Protein AF-A0A966A689-F1 (afdb_monomer)

Radius of gyration: 20.13 Å; Cα contacts (8 Å, |Δi|>4): 171; chains: 1; bounding box: 35×34×53 Å

Nearest PDB structures (foldseek):
  7u25-assembly1_A-2  TM=8.701E-01  e=1.385E-02  Arabidopsis thaliana
  5zw3-assembly1_A  TM=3.545E-01  e=1.910E-01  Bacillus subtilis subsp. subtilis str. 168
  5zw3-assembly1_B  TM=3.546E-01  e=2.164E-01  Bacillus subtilis subsp. subtilis str. 168
  5zw4-assembly1_A  TM=3.469E-01  e=2.779E-01  Bacillus subtilis subsp. subtilis str. 168
  3ntv-assembly1_B  TM=3.118E-01  e=4.876E-01  Staphylococcus aureus subsp. aureus MW2

pLDDT: mean 92.56, std 4.98, range [75.31, 98.0]

Mean predicted aligned error: 7.33 Å

Secondary structure (DSSP, 8-state):
-HHHHHHHHTTSS-HHHHHHHHHHTT--HHHHHHHHHHHGGGSTTPPPPTTS-----S-HHHHHHHHHHHTT--EEEEE--TT-HHHHHHHHS-TTSEEEEESSHHHHHHHHHHHHHHHSS--EEE--GGGHHHHHHHHHH-

Sequence (142 aa):
MRKLVDDLISGKISRRGFLTGMAAASFAPAAARSALAAVEPLVPGAPLPEGFARSFTGTGADHMVQQIKETGAEYLFVSNGSGVGPICDALVDNPELQLIQATQEGQVVSIADGYAKASGKPGFGMFSRVGLPHSSSNMYNA

Foldseek 3Di:
DVVLLVCQLVVVDDLVRQLVVCVVVVHDSVVSVVVCVVSQCSRPPRPHPVPNDDDDDDDPLLVVVVVCVVQVAQEEEEEDAPPCVSVVVNCVVVVSHPYDYDDAQLVLLVVQVVCCVVPVGHGHYDYDPVRCVVNVVSVVVD

Structure (mmCIF, N/CA/C/O backbone):
data_AF-A0A966A689-F1
#
_entry.id   AF-A0A966A689-F1
#
loop_
_atom_site.group_PDB
_atom_site.id
_atom_site.type_symbol
_atom_site.label_atom_id
_atom_site.label_alt_id
_atom_site.label_comp_id
_atom_site.label_asym_id
_atom_site.label_entity_id
_atom_site.label_seq_id
_atom_site.pdbx_PDB_ins_code
_atom_site.Cartn_x
_atom_site.Cartn_y
_atom_site.Cartn_z
_atom_site.occupancy
_atom_site.B_iso_or_equiv
_atom_site.auth_seq_id
_atom_site.auth_comp_id
_atom_site.auth_asym_id
_atom_site.auth_atom_id
_atom_site.pdbx_PDB_model_num
ATOM 1 N N . MET A 1 1 ? 14.862 -8.353 -21.576 1.00 82.75 1 MET A N 1
ATOM 2 C CA . MET A 1 1 ? 13.721 -7.461 -21.267 1.00 82.75 1 MET A CA 1
ATOM 3 C C . MET A 1 1 ? 13.910 -6.708 -19.950 1.00 82.75 1 MET A C 1
ATOM 5 O O . MET A 1 1 ? 13.972 -5.495 -20.019 1.00 82.75 1 MET A O 1
ATOM 9 N N . ARG A 1 2 ? 14.094 -7.375 -18.794 1.00 91.12 2 ARG A N 1
ATOM 10 C CA . ARG A 1 2 ? 14.267 -6.720 -17.471 1.00 91.12 2 ARG A CA 1
ATOM 11 C C . ARG A 1 2 ? 15.255 -5.542 -17.466 1.00 91.12 2 ARG A C 1
ATOM 13 O O . ARG A 1 2 ? 14.868 -4.433 -17.151 1.00 91.12 2 ARG A O 1
ATOM 20 N N . LYS A 1 3 ? 16.481 -5.753 -17.959 1.00 94.88 3 LYS A N 1
ATOM 21 C CA . LYS A 1 3 ? 17.487 -4.685 -18.085 1.00 94.88 3 LYS A CA 1
ATOM 22 C C . LYS A 1 3 ? 17.025 -3.487 -18.932 1.00 94.88 3 LYS A C 1
ATOM 24 O O . LYS A 1 3 ? 17.297 -2.356 -18.569 1.00 94.88 3 LYS A O 1
ATOM 29 N N . LEU A 1 4 ? 16.322 -3.729 -20.044 1.00 94.75 4 LEU A N 1
ATOM 30 C CA . LEU A 1 4 ? 15.799 -2.650 -20.896 1.00 94.75 4 LEU A CA 1
ATOM 31 C C . LEU A 1 4 ? 14.717 -1.841 -20.171 1.00 94.75 4 LEU A C 1
ATOM 33 O O . LEU A 1 4 ? 14.647 -0.632 -20.347 1.00 94.75 4 LEU A O 1
ATOM 37 N N . VAL A 1 5 ? 13.890 -2.508 -19.362 1.00 94.19 5 VAL A N 1
ATOM 38 C CA . VAL A 1 5 ? 12.882 -1.861 -18.511 1.00 94.19 5 VAL A CA 1
ATOM 39 C C . VAL A 1 5 ? 13.568 -1.005 -17.446 1.00 94.19 5 VAL A C 1
ATOM 41 O O . VAL A 1 5 ? 13.256 0.177 -17.339 1.00 94.19 5 VAL A O 1
ATOM 44 N N . ASP A 1 6 ? 14.559 -1.552 -16.741 1.00 94.62 6 ASP A N 1
ATOM 45 C CA . ASP A 1 6 ? 15.322 -0.813 -15.727 1.00 94.62 6 ASP A CA 1
ATOM 46 C C . ASP A 1 6 ? 16.039 0.403 -16.331 1.00 94.62 6 ASP A C 1
ATOM 48 O O . ASP A 1 6 ? 15.992 1.500 -15.774 1.00 94.62 6 ASP A O 1
ATOM 52 N N . ASP A 1 7 ? 16.685 0.241 -17.489 1.00 95.00 7 ASP A N 1
ATOM 53 C CA . ASP A 1 7 ? 17.383 1.325 -18.184 1.00 95.00 7 ASP A CA 1
ATOM 54 C C . ASP A 1 7 ? 16.405 2.412 -18.673 1.00 95.00 7 ASP A C 1
ATOM 56 O O . ASP A 1 7 ? 16.759 3.591 -18.692 1.00 95.00 7 ASP A O 1
ATOM 60 N N . LEU A 1 8 ? 15.169 2.048 -19.036 1.00 93.00 8 LEU A N 1
ATOM 61 C CA . LEU A 1 8 ? 14.126 3.001 -19.426 1.00 93.00 8 LEU A CA 1
ATOM 62 C C . LEU A 1 8 ? 13.582 3.774 -18.212 1.00 93.00 8 LEU A C 1
ATOM 64 O O . LEU A 1 8 ? 13.526 5.001 -18.252 1.00 93.00 8 LEU A O 1
ATOM 68 N N . ILE A 1 9 ? 13.219 3.078 -17.129 1.00 93.31 9 ILE A N 1
ATOM 69 C CA . ILE A 1 9 ? 12.673 3.691 -15.902 1.00 93.31 9 ILE A CA 1
ATOM 70 C C . ILE A 1 9 ? 13.730 4.561 -15.208 1.00 93.31 9 ILE A C 1
ATOM 72 O O . ILE A 1 9 ? 13.416 5.617 -14.670 1.00 93.31 9 ILE A O 1
ATOM 76 N N . SER A 1 10 ? 15.004 4.167 -15.260 1.00 92.75 10 SER A N 1
ATOM 77 C CA . SER A 1 10 ? 16.109 4.975 -14.724 1.00 92.75 10 SER A CA 1
ATOM 78 C C . SER A 1 10 ? 16.552 6.120 -15.644 1.00 92.75 10 SER A C 1
ATOM 80 O O . SER A 1 10 ? 17.480 6.850 -15.298 1.00 92.75 10 SER A O 1
ATOM 82 N N . GLY A 1 11 ? 15.924 6.286 -16.814 1.00 90.19 11 GLY A N 1
ATOM 83 C CA . GLY A 1 11 ? 16.235 7.359 -17.762 1.00 90.19 11 GLY A CA 1
ATOM 84 C C . GLY A 1 11 ? 17.561 7.195 -18.516 1.00 90.19 11 GLY A C 1
ATOM 85 O O . GLY A 1 11 ? 18.006 8.133 -19.174 1.00 90.19 11 GLY A O 1
ATOM 86 N N . LYS A 1 12 ? 18.201 6.019 -18.459 1.00 94.38 12 LYS A N 1
ATOM 87 C CA . LYS A 1 12 ? 19.452 5.722 -19.184 1.00 94.38 12 LYS A CA 1
ATOM 88 C C . LYS A 1 12 ? 19.237 5.555 -20.685 1.00 94.38 12 LYS A C 1
ATOM 90 O O . LYS A 1 12 ? 20.154 5.802 -21.466 1.00 94.38 12 LYS A O 1
ATOM 95 N N . ILE A 1 13 ? 18.045 5.124 -21.095 1.00 94.12 13 ILE A N 1
ATOM 96 C CA . ILE A 1 13 ? 17.648 5.035 -22.503 1.00 94.12 13 ILE A CA 1
ATOM 97 C C . ILE A 1 13 ? 16.336 5.776 -22.743 1.00 94.12 13 ILE A C 1
ATOM 99 O O . ILE A 1 13 ? 15.455 5.834 -21.891 1.00 94.12 13 ILE A O 1
ATOM 103 N N . SER A 1 14 ? 16.185 6.321 -23.948 1.00 92.94 14 SER A N 1
ATOM 104 C CA . SER A 1 14 ? 14.923 6.920 -24.383 1.00 92.94 14 SER A CA 1
ATOM 105 C C . SER A 1 14 ? 13.894 5.850 -24.767 1.00 92.94 14 SER A C 1
ATOM 107 O O . SER A 1 14 ? 14.255 4.710 -25.063 1.00 92.94 14 SER A O 1
ATOM 109 N N . ARG A 1 15 ? 12.615 6.240 -24.899 1.00 91.62 15 ARG A N 1
ATOM 110 C CA . ARG A 1 15 ? 11.551 5.400 -25.494 1.00 91.62 15 ARG A CA 1
ATOM 111 C C . ARG A 1 15 ? 11.985 4.763 -26.823 1.00 91.62 15 ARG A C 1
ATOM 113 O O . ARG A 1 15 ? 11.741 3.587 -27.072 1.00 91.62 15 ARG A O 1
ATOM 120 N N . ARG A 1 16 ? 12.682 5.534 -27.668 1.00 93.44 16 ARG A N 1
ATOM 121 C CA . ARG A 1 16 ? 13.245 5.048 -28.938 1.00 93.44 16 ARG A CA 1
ATOM 122 C C . ARG A 1 16 ? 14.341 4.010 -28.699 1.00 93.44 16 ARG A C 1
ATOM 124 O O . ARG A 1 16 ? 14.327 2.975 -29.349 1.00 93.44 16 ARG A O 1
ATOM 131 N N . GLY A 1 17 ? 15.247 4.268 -27.755 1.00 94.81 17 GLY A N 1
ATOM 132 C CA . GLY A 1 17 ? 16.291 3.321 -27.355 1.00 94.81 17 GLY A CA 1
ATOM 133 C C . GLY A 1 17 ? 15.721 1.997 -26.841 1.00 94.81 17 GLY A C 1
ATOM 134 O O . GLY A 1 17 ? 16.214 0.938 -27.221 1.00 94.81 17 GLY A O 1
ATOM 135 N N . PHE A 1 18 ? 14.633 2.043 -26.068 1.00 95.19 18 PHE A N 1
ATOM 136 C CA . PHE A 1 18 ? 13.909 0.851 -25.625 1.00 95.19 18 PHE A CA 1
ATOM 137 C C . PHE A 1 18 ? 13.344 0.050 -26.805 1.00 95.19 18 PHE A C 1
ATOM 139 O O . PHE A 1 18 ? 13.581 -1.152 -26.893 1.00 95.19 18 PHE A O 1
ATOM 146 N N . LEU A 1 19 ? 12.660 0.706 -27.752 1.00 95.94 19 LEU A N 1
ATOM 147 C CA . LEU A 1 19 ? 12.118 0.041 -28.945 1.00 95.94 19 LEU A CA 1
ATOM 148 C C . LEU A 1 19 ? 13.221 -0.576 -29.817 1.00 95.94 19 LEU A C 1
ATOM 150 O O . LEU A 1 19 ? 13.073 -1.710 -30.270 1.00 95.94 19 LEU A O 1
ATOM 154 N N . THR A 1 20 ? 14.341 0.126 -30.005 1.00 96.94 20 THR A N 1
ATOM 155 C CA . THR A 1 20 ? 15.510 -0.403 -30.723 1.00 96.94 20 THR A CA 1
ATOM 156 C C . THR A 1 20 ? 16.108 -1.611 -30.001 1.00 96.94 20 THR A C 1
ATOM 158 O O . THR A 1 20 ? 16.398 -2.620 -30.638 1.00 96.94 20 THR A O 1
ATOM 161 N N . GLY A 1 21 ? 16.252 -1.552 -28.673 1.00 96.12 21 GLY A N 1
ATOM 162 C CA . GLY A 1 21 ? 16.761 -2.667 -27.869 1.00 96.12 21 GLY A CA 1
ATOM 163 C C . GLY A 1 21 ? 15.837 -3.888 -27.887 1.00 96.12 21 GLY A C 1
ATOM 164 O O . GLY A 1 21 ? 16.302 -5.022 -27.967 1.00 96.12 21 GLY A O 1
ATOM 165 N N . MET A 1 22 ? 14.523 -3.665 -27.878 1.00 96.12 22 MET A N 1
ATOM 166 C CA . MET A 1 22 ? 13.517 -4.717 -28.029 1.00 96.12 22 MET A CA 1
ATOM 167 C C . MET A 1 22 ? 13.567 -5.360 -29.421 1.00 96.12 22 MET A C 1
ATOM 169 O O . MET A 1 22 ? 13.527 -6.585 -29.525 1.00 96.12 22 MET A O 1
ATOM 173 N N . ALA A 1 23 ? 13.715 -4.561 -30.481 1.00 95.19 23 ALA A N 1
ATOM 174 C CA . ALA A 1 23 ? 13.885 -5.071 -31.841 1.00 95.19 23 ALA A CA 1
ATOM 175 C C . ALA A 1 23 ? 15.182 -5.887 -31.989 1.00 95.19 23 ALA A C 1
ATOM 177 O O . ALA A 1 23 ? 15.160 -6.972 -32.564 1.00 95.19 23 ALA A O 1
ATOM 178 N N . ALA A 1 24 ? 16.293 -5.423 -31.403 1.00 96.38 24 ALA A N 1
ATOM 179 C CA . ALA A 1 24 ? 17.560 -6.161 -31.369 1.00 96.38 24 ALA A CA 1
ATOM 180 C C . ALA A 1 24 ? 17.446 -7.497 -30.609 1.00 96.38 24 ALA A C 1
ATOM 182 O O . ALA A 1 24 ? 18.120 -8.467 -30.942 1.00 96.38 24 ALA A O 1
ATOM 183 N N . ALA A 1 25 ? 16.547 -7.571 -29.625 1.00 95.00 25 ALA A N 1
ATOM 184 C CA . ALA A 1 25 ? 16.205 -8.797 -28.912 1.00 95.00 25 ALA A CA 1
ATOM 185 C C . ALA A 1 25 ? 15.143 -9.659 -29.634 1.00 95.00 25 ALA A C 1
ATOM 187 O O . ALA A 1 25 ? 14.580 -10.563 -29.022 1.00 95.00 25 ALA A O 1
ATOM 188 N N . SER A 1 26 ? 14.881 -9.407 -30.923 1.00 95.25 26 SER A N 1
ATOM 189 C CA . SER A 1 26 ? 13.949 -10.165 -31.776 1.00 95.25 26 SER A CA 1
ATOM 190 C C . SER A 1 26 ? 12.479 -10.1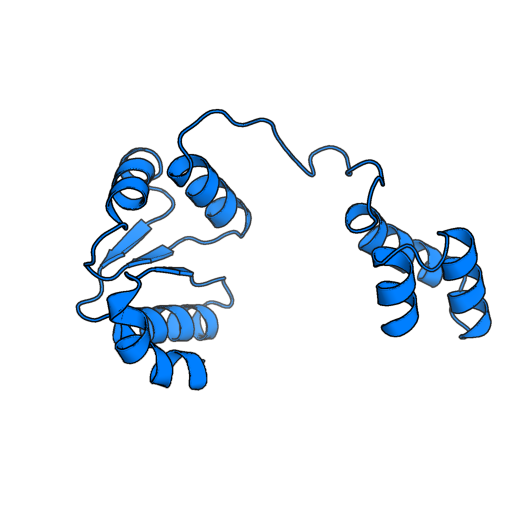27 -31.337 1.00 95.25 26 SER A C 1
ATOM 192 O O . SER A 1 26 ? 11.692 -10.996 -31.713 1.00 95.25 26 SER A O 1
ATOM 194 N N . PHE A 1 27 ? 12.067 -9.113 -30.569 1.00 94.94 27 PHE A N 1
ATOM 195 C CA . PHE A 1 27 ? 10.648 -8.904 -30.283 1.00 94.94 27 PHE A CA 1
ATOM 196 C C . PHE A 1 27 ? 9.938 -8.251 -31.469 1.00 94.94 27 PHE A C 1
ATOM 198 O O . PHE A 1 27 ? 10.445 -7.309 -32.080 1.00 94.94 27 PHE A O 1
ATOM 205 N N . ALA A 1 28 ? 8.715 -8.707 -31.748 1.00 96.44 28 ALA A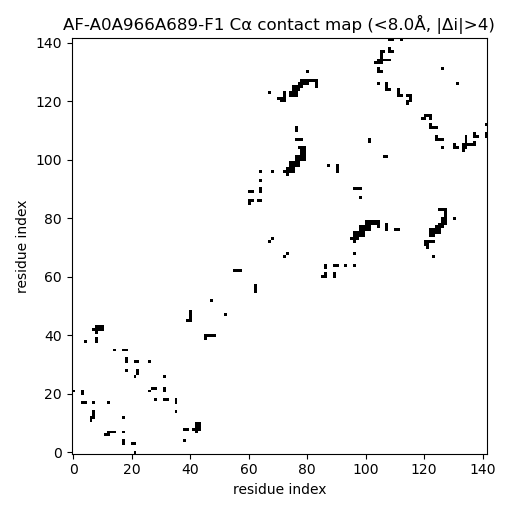 N 1
ATOM 206 C CA . ALA A 1 28 ? 7.861 -8.075 -32.744 1.00 96.44 28 ALA A CA 1
ATOM 207 C C . ALA A 1 28 ? 7.560 -6.606 -32.365 1.00 96.44 28 ALA A C 1
ATOM 209 O O . ALA A 1 28 ? 7.393 -6.299 -31.178 1.00 96.44 28 ALA A O 1
ATOM 210 N N . PRO A 1 29 ? 7.391 -5.697 -33.344 1.00 94.50 29 PRO A N 1
ATOM 211 C CA . PRO A 1 29 ? 7.102 -4.286 -33.078 1.00 94.50 29 PRO A CA 1
ATOM 212 C C . PRO A 1 29 ? 5.873 -4.055 -32.188 1.00 94.50 29 PRO A C 1
ATOM 214 O O . PRO A 1 29 ? 5.891 -3.176 -31.327 1.00 94.50 29 PRO A O 1
ATOM 217 N N . ALA A 1 30 ? 4.820 -4.861 -32.356 1.00 95.69 30 ALA A N 1
ATOM 218 C CA . ALA A 1 30 ? 3.616 -4.785 -31.530 1.00 95.69 30 ALA A CA 1
ATOM 219 C C . ALA A 1 30 ? 3.900 -5.138 -30.059 1.00 95.69 30 ALA A C 1
ATOM 221 O O . ALA A 1 30 ? 3.471 -4.418 -29.160 1.00 95.69 30 ALA A O 1
ATOM 222 N N . ALA A 1 31 ? 4.693 -6.185 -29.811 1.00 94.19 31 ALA A N 1
ATOM 223 C CA . ALA A 1 31 ? 5.092 -6.584 -28.463 1.00 94.19 31 ALA A CA 1
ATOM 224 C C . ALA A 1 31 ? 5.978 -5.520 -27.795 1.00 94.19 31 ALA A C 1
ATOM 226 O O . ALA A 1 31 ? 5.776 -5.189 -26.629 1.00 94.19 31 ALA A O 1
ATOM 227 N N . ALA A 1 32 ? 6.915 -4.926 -28.544 1.00 94.00 32 ALA A N 1
ATOM 228 C CA . ALA A 1 32 ? 7.767 -3.847 -28.045 1.00 94.00 32 ALA A CA 1
ATOM 229 C C . ALA A 1 32 ? 6.959 -2.599 -27.644 1.00 94.00 32 ALA A C 1
ATOM 231 O O . ALA A 1 32 ? 7.214 -2.018 -26.590 1.00 94.00 32 ALA A O 1
ATOM 232 N N . ARG A 1 33 ? 5.958 -2.209 -28.448 1.00 93.19 33 ARG A N 1
ATOM 233 C CA . ARG A 1 33 ? 5.053 -1.089 -28.131 1.00 93.19 33 ARG A CA 1
ATOM 234 C C . ARG A 1 33 ? 4.155 -1.388 -26.937 1.00 93.19 33 ARG A C 1
ATOM 236 O O . ARG A 1 33 ? 3.992 -0.523 -26.088 1.00 93.19 33 ARG A O 1
ATOM 243 N N . SER A 1 34 ? 3.618 -2.604 -26.854 1.00 93.81 34 SER A N 1
ATOM 244 C CA . SER A 1 34 ? 2.798 -3.027 -25.716 1.00 93.81 34 SER A CA 1
ATOM 245 C C . SER A 1 34 ? 3.591 -2.999 -24.408 1.00 93.81 34 SER A C 1
ATOM 247 O O . SER A 1 34 ? 3.096 -2.498 -23.405 1.00 93.81 34 SER A O 1
ATOM 249 N N . ALA A 1 35 ? 4.831 -3.497 -24.420 1.00 92.00 35 ALA A N 1
ATOM 250 C CA . ALA A 1 35 ? 5.706 -3.462 -23.252 1.00 92.00 35 ALA A CA 1
ATOM 251 C C . ALA A 1 35 ? 6.092 -2.026 -22.869 1.00 92.00 35 ALA A C 1
ATOM 253 O O . ALA A 1 35 ? 6.112 -1.695 -21.688 1.00 92.00 35 ALA A O 1
ATOM 254 N N . LEU A 1 36 ? 6.361 -1.166 -23.859 1.00 91.56 36 LEU A N 1
ATOM 255 C CA . LEU A 1 36 ? 6.632 0.249 -23.615 1.00 91.56 36 LEU A CA 1
ATOM 256 C C . LEU A 1 36 ? 5.434 0.934 -22.949 1.00 91.56 36 LEU A C 1
ATOM 258 O O . LEU A 1 36 ? 5.625 1.580 -21.929 1.00 91.56 36 LEU A O 1
ATOM 262 N N . ALA A 1 37 ? 4.218 0.748 -23.470 1.00 89.31 37 ALA A N 1
ATOM 263 C CA . ALA A 1 37 ? 3.006 1.358 -22.920 1.00 89.31 37 ALA A CA 1
ATOM 264 C C . ALA A 1 37 ? 2.728 0.931 -21.467 1.00 89.31 37 ALA A C 1
ATOM 266 O O . ALA A 1 37 ? 2.271 1.738 -20.666 1.00 89.31 37 ALA A O 1
ATOM 267 N N . ALA A 1 38 ? 3.047 -0.316 -21.107 1.00 88.81 38 ALA A N 1
ATOM 268 C CA . ALA A 1 38 ? 2.893 -0.808 -19.737 1.00 88.81 38 ALA A CA 1
ATOM 269 C C . ALA A 1 38 ? 3.894 -0.179 -18.748 1.00 88.81 38 ALA A C 1
ATOM 271 O O . ALA A 1 38 ? 3.601 -0.065 -17.562 1.00 88.81 38 ALA A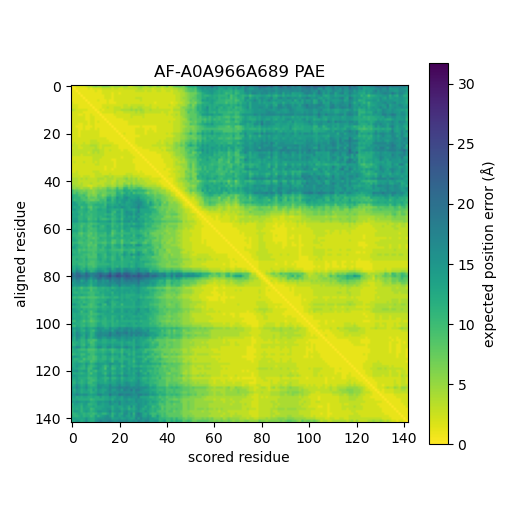 O 1
ATOM 272 N N . VAL A 1 39 ? 5.079 0.211 -19.224 1.00 88.75 39 VAL A N 1
ATOM 273 C CA . VAL A 1 39 ? 6.172 0.750 -18.394 1.00 88.75 39 VAL A CA 1
ATOM 274 C C . VAL A 1 39 ? 6.224 2.278 -18.428 1.00 88.75 39 VAL A C 1
ATOM 276 O O . VAL A 1 39 ? 6.753 2.902 -17.516 1.00 88.75 39 VAL A O 1
ATOM 279 N N . GLU A 1 40 ? 5.663 2.900 -19.460 1.00 85.62 40 GLU A N 1
ATOM 280 C CA . GLU A 1 40 ? 5.672 4.344 -19.678 1.00 85.62 40 GLU A CA 1
ATOM 281 C C . GLU A 1 40 ? 5.185 5.178 -18.478 1.00 85.62 40 GLU A C 1
ATOM 283 O O . GLU A 1 40 ? 5.866 6.157 -18.173 1.00 85.62 40 GLU A O 1
ATOM 288 N N . PRO A 1 41 ? 4.132 4.792 -17.726 1.00 84.12 41 PRO A N 1
ATOM 289 C CA . PRO A 1 41 ? 3.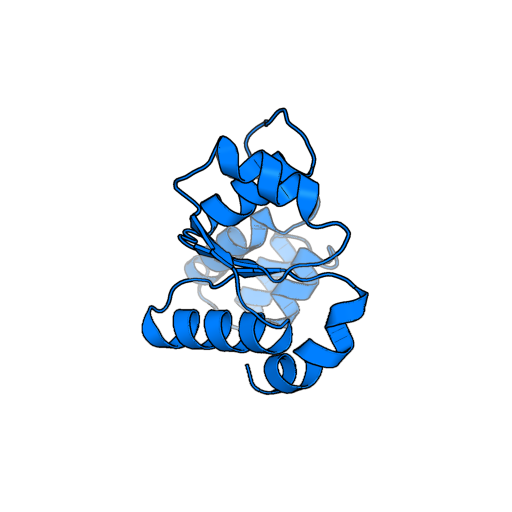717 5.518 -16.519 1.00 84.12 41 PRO A CA 1
ATOM 290 C C . PRO A 1 41 ? 4.772 5.542 -15.403 1.00 84.12 41 PRO A C 1
ATOM 292 O O . PRO A 1 41 ? 4.716 6.390 -14.519 1.00 84.12 41 PRO A O 1
ATOM 295 N N . LEU A 1 42 ? 5.730 4.610 -15.431 1.00 85.25 42 LEU A N 1
ATOM 296 C CA . LEU A 1 42 ? 6.815 4.508 -14.454 1.00 85.25 42 LEU A CA 1
ATOM 297 C C . LEU A 1 42 ? 8.043 5.334 -14.862 1.00 85.25 42 LEU A C 1
ATOM 299 O O . LEU A 1 42 ? 8.976 5.471 -14.073 1.00 85.25 42 LEU A O 1
ATOM 303 N N . VAL A 1 43 ? 8.076 5.867 -16.087 1.00 86.25 43 VAL A N 1
ATOM 304 C CA . VAL A 1 43 ? 9.194 6.678 -16.573 1.00 86.25 43 VAL A CA 1
ATOM 305 C C . VAL A 1 43 ? 9.108 8.081 -15.960 1.00 86.25 43 VAL A C 1
ATOM 307 O O . VAL A 1 43 ? 8.085 8.751 -16.117 1.00 86.25 43 VAL A O 1
ATOM 310 N N . PRO A 1 44 ? 10.174 8.578 -15.307 1.00 79.31 44 PRO A N 1
ATOM 311 C CA . PRO A 1 44 ? 10.186 9.915 -14.727 1.00 79.31 44 PRO A CA 1
ATOM 312 C C . PRO A 1 44 ? 9.820 10.996 -15.753 1.00 79.31 44 PRO A C 1
ATOM 314 O O . PRO A 1 44 ? 10.419 11.083 -16.825 1.00 79.31 44 PRO A O 1
ATOM 317 N N . GLY A 1 45 ? 8.829 11.827 -15.421 1.00 77.38 45 GLY A N 1
ATOM 318 C CA . GLY A 1 45 ? 8.360 12.914 -16.286 1.00 77.38 45 GLY A CA 1
ATOM 319 C C . GLY A 1 45 ? 7.492 12.475 -17.471 1.00 77.38 45 GLY A C 1
ATOM 320 O O . GLY A 1 45 ? 7.129 13.317 -18.293 1.00 77.38 45 GLY A O 1
ATOM 321 N N . ALA A 1 46 ? 7.140 11.190 -17.584 1.00 78.12 46 ALA A N 1
ATOM 322 C CA . ALA A 1 46 ? 6.090 10.780 -18.504 1.00 78.12 46 ALA A CA 1
ATOM 323 C C . ALA A 1 46 ? 4.736 11.359 -18.056 1.00 78.12 46 ALA A C 1
ATOM 325 O O . ALA A 1 46 ? 4.475 11.451 -16.853 1.00 78.12 46 ALA A O 1
ATOM 326 N N . PRO A 1 47 ? 3.868 11.758 -19.004 1.00 75.69 47 PRO A N 1
ATOM 327 C CA . PRO A 1 47 ? 2.494 12.081 -18.661 1.00 75.69 47 PRO A CA 1
ATOM 328 C C . PRO A 1 47 ? 1.851 10.839 -18.041 1.00 75.69 47 PRO A C 1
ATOM 330 O O . PRO A 1 47 ? 1.913 9.748 -18.611 1.00 75.69 47 PRO A O 1
ATOM 333 N N . LEU A 1 48 ? 1.268 11.008 -16.857 1.00 75.31 48 LEU A N 1
ATOM 334 C CA . LEU A 1 48 ? 0.498 9.946 -16.228 1.00 75.31 48 LEU A CA 1
ATOM 335 C C . LEU A 1 48 ? -0.729 9.646 -17.103 1.00 75.31 48 LEU A C 1
ATOM 337 O O . LEU A 1 48 ? -1.319 10.588 -17.643 1.00 75.31 48 LEU A O 1
ATOM 341 N N . PRO A 1 49 ? -1.123 8.370 -17.256 1.00 78.06 49 PRO A N 1
ATOM 342 C CA . PRO A 1 49 ? -2.369 8.032 -17.929 1.00 78.06 49 PRO A CA 1
ATOM 343 C C . PRO A 1 49 ? -3.555 8.784 -17.316 1.00 78.06 49 PRO A C 1
ATOM 345 O O . PRO A 1 49 ? -3.577 9.049 -16.109 1.00 78.06 49 PRO A O 1
ATOM 348 N N . GLU A 1 50 ? -4.556 9.109 -18.135 1.00 80.75 50 GLU A N 1
ATOM 349 C CA . GLU A 1 50 ? -5.798 9.694 -17.626 1.00 80.75 50 GLU A CA 1
ATOM 350 C C . GLU A 1 50 ? -6.409 8.777 -16.556 1.00 80.75 50 GLU A C 1
ATOM 352 O O . GLU A 1 50 ? -6.515 7.566 -16.741 1.00 80.75 50 GLU A O 1
ATOM 357 N N . GLY A 1 51 ? -6.760 9.355 -15.406 1.00 82.44 51 GLY A N 1
ATOM 358 C CA . GLY A 1 51 ? -7.306 8.613 -14.267 1.00 82.44 51 GLY A CA 1
ATOM 359 C C . GLY A 1 51 ? -6.285 7.834 -13.427 1.00 82.44 51 GLY A C 1
ATOM 360 O O . GLY A 1 51 ? -6.682 7.240 -12.431 1.00 82.44 51 GLY A O 1
ATOM 361 N N . PHE A 1 52 ? -4.986 7.857 -13.754 1.00 81.38 52 PHE A N 1
ATOM 362 C CA . PHE A 1 52 ? -3.954 7.170 -12.958 1.00 81.38 52 PHE A CA 1
ATOM 363 C C . PHE A 1 52 ? -3.756 7.786 -11.565 1.00 81.38 52 PHE A C 1
ATOM 365 O O . PHE A 1 52 ? -3.336 7.114 -10.627 1.00 81.38 52 PHE A O 1
ATOM 372 N N . ALA A 1 53 ? -4.054 9.076 -11.424 1.00 86.00 53 ALA A N 1
ATOM 373 C CA . ALA A 1 53 ? -4.033 9.782 -10.155 1.00 86.00 53 ALA A CA 1
ATOM 374 C C . ALA A 1 53 ? -5.272 10.670 -10.033 1.00 86.00 53 ALA A C 1
ATOM 376 O O . ALA A 1 53 ? -5.783 11.194 -11.025 1.00 86.00 53 ALA A O 1
ATOM 377 N N . ARG A 1 54 ? -5.718 10.882 -8.795 1.00 89.44 54 ARG A N 1
ATOM 378 C CA . ARG A 1 54 ? -6.761 11.850 -8.450 1.00 89.44 54 ARG A CA 1
ATOM 379 C C . ARG A 1 54 ? -6.265 12.783 -7.359 1.00 89.44 54 ARG A C 1
ATOM 381 O O . ARG A 1 54 ? -5.523 12.366 -6.470 1.00 89.44 54 ARG A O 1
ATOM 388 N N . SER A 1 55 ? -6.689 14.040 -7.413 1.00 90.56 55 SER A N 1
ATOM 389 C CA . SER A 1 55 ? -6.500 14.958 -6.293 1.00 90.56 55 SER A CA 1
ATOM 390 C C . SER A 1 55 ? -7.363 14.504 -5.117 1.00 90.56 55 SER A C 1
ATOM 392 O O . SER A 1 55 ? -8.529 14.151 -5.290 1.00 90.56 55 SER A O 1
ATOM 394 N N . PHE A 1 56 ? -6.782 14.514 -3.924 1.00 93.38 56 PHE A N 1
ATOM 395 C CA . PHE A 1 56 ? -7.462 14.182 -2.679 1.00 93.38 56 PHE A CA 1
ATOM 396 C C . PHE A 1 56 ? -7.005 15.158 -1.595 1.00 93.38 56 PHE A C 1
ATOM 398 O O . PHE A 1 56 ? -5.843 15.566 -1.582 1.00 93.38 56 PHE A O 1
ATOM 405 N N . THR A 1 57 ? -7.918 15.538 -0.706 1.00 96.06 57 THR A N 1
ATOM 406 C CA . THR A 1 57 ? -7.639 16.409 0.437 1.00 96.06 57 THR A CA 1
ATOM 407 C C . THR A 1 57 ? -8.046 15.674 1.701 1.00 96.06 57 THR A C 1
ATOM 409 O O . THR A 1 57 ? -9.202 15.293 1.841 1.00 96.06 57 THR A O 1
ATOM 412 N N . GLY A 1 58 ? -7.093 15.487 2.608 1.00 95.62 58 GLY A N 1
ATOM 413 C CA . GLY A 1 58 ? -7.295 14.827 3.890 1.00 95.62 58 GLY A CA 1
ATOM 414 C C . GLY A 1 58 ? -5.995 14.782 4.685 1.00 95.62 58 GLY A C 1
ATOM 415 O O . GLY A 1 58 ? -4.981 15.367 4.294 1.00 95.62 58 GLY A O 1
ATOM 416 N N . THR A 1 59 ? -6.020 14.090 5.814 1.00 97.25 59 THR A N 1
ATOM 417 C CA . THR A 1 59 ? -4.829 13.797 6.609 1.00 97.25 59 THR A CA 1
ATOM 418 C C . THR A 1 59 ? -3.939 12.769 5.904 1.00 97.25 59 THR A C 1
ATOM 420 O O . THR A 1 59 ? -4.350 12.078 4.970 1.00 97.25 59 THR A O 1
ATOM 423 N N . GLY A 1 60 ? -2.698 12.608 6.374 1.00 95.50 60 GLY A N 1
ATOM 424 C CA . GLY A 1 60 ? -1.817 11.551 5.863 1.00 95.50 60 GLY A CA 1
ATOM 425 C C . GLY A 1 60 ? -2.408 10.141 6.021 1.00 95.50 60 GLY A C 1
ATOM 426 O O . GLY A 1 60 ? -2.168 9.281 5.174 1.00 95.50 60 GLY A O 1
ATOM 427 N N . ALA A 1 61 ? -3.214 9.919 7.063 1.00 95.50 61 ALA A N 1
ATOM 428 C CA . ALA A 1 61 ? -3.914 8.659 7.274 1.00 95.50 61 ALA A CA 1
ATOM 429 C C . ALA A 1 61 ? -5.029 8.445 6.243 1.00 95.50 61 ALA A C 1
ATOM 431 O O . ALA A 1 61 ? -5.110 7.361 5.670 1.00 95.50 61 ALA A O 1
ATOM 432 N N . ASP A 1 62 ? -5.801 9.486 5.921 1.00 96.88 62 ASP A N 1
ATOM 433 C CA . ASP A 1 62 ? -6.835 9.417 4.880 1.00 96.88 62 ASP A CA 1
ATOM 434 C C . ASP A 1 62 ? -6.230 9.065 3.522 1.00 96.88 62 ASP A C 1
ATOM 436 O O . ASP A 1 62 ? -6.726 8.185 2.820 1.00 96.88 62 ASP A O 1
ATOM 440 N N . HIS A 1 63 ? -5.105 9.698 3.173 1.00 96.62 63 HIS A N 1
ATOM 441 C CA . HIS A 1 63 ? -4.366 9.358 1.960 1.00 96.62 63 HIS A CA 1
ATOM 442 C C . HIS A 1 63 ? -3.958 7.880 1.945 1.00 96.62 63 HIS A C 1
ATOM 444 O O . HIS A 1 63 ? -4.153 7.208 0.934 1.00 96.62 63 HIS A O 1
ATOM 450 N N . MET A 1 64 ? -3.426 7.357 3.053 1.00 95.44 64 MET A N 1
ATOM 451 C CA . MET A 1 64 ? -3.027 5.953 3.154 1.00 95.44 64 MET A CA 1
ATOM 452 C C . MET A 1 64 ? -4.223 5.000 3.028 1.00 95.44 64 MET A C 1
ATOM 454 O O . MET A 1 64 ? -4.133 4.028 2.282 1.00 95.44 64 MET A O 1
ATOM 458 N N . VAL A 1 65 ? -5.351 5.297 3.678 1.00 96.19 65 VAL A N 1
ATOM 459 C CA . VAL A 1 65 ? -6.587 4.507 3.562 1.00 96.19 65 VAL A CA 1
ATOM 460 C C . VAL A 1 65 ? -7.093 4.483 2.121 1.00 96.19 65 VAL A C 1
ATOM 462 O O . VAL A 1 65 ? -7.394 3.406 1.607 1.00 96.19 65 VAL A O 1
ATOM 465 N N . GLN A 1 66 ? -7.117 5.630 1.426 1.00 95.88 66 GLN A N 1
ATOM 466 C CA . GLN A 1 66 ? -7.493 5.655 0.009 1.00 95.88 66 GLN A CA 1
ATOM 467 C C . GLN A 1 66 ? -6.562 4.765 -0.821 1.00 95.88 66 GLN A C 1
ATOM 469 O O . GLN A 1 66 ? -7.053 3.947 -1.589 1.00 95.88 66 GLN A O 1
ATOM 474 N N . GLN A 1 67 ? -5.240 4.859 -0.636 1.00 95.25 67 GLN A N 1
ATOM 475 C CA . GLN A 1 67 ? -4.289 4.021 -1.377 1.00 95.25 67 GLN A CA 1
ATOM 476 C C . GLN A 1 67 ? -4.484 2.525 -1.107 1.00 95.25 67 GLN A C 1
ATOM 478 O O . GLN A 1 67 ? -4.454 1.735 -2.046 1.00 95.25 67 GLN A O 1
ATOM 483 N N . ILE A 1 68 ? -4.725 2.127 0.147 1.00 96.12 68 ILE A N 1
ATOM 484 C CA . ILE A 1 68 ? -5.001 0.726 0.498 1.00 96.12 68 ILE A CA 1
ATOM 485 C C . ILE A 1 68 ? -6.266 0.241 -0.224 1.00 96.12 68 ILE A C 1
ATOM 487 O O . ILE A 1 68 ? -6.246 -0.828 -0.836 1.00 96.12 68 ILE A O 1
ATOM 491 N N . LYS A 1 69 ? -7.336 1.042 -0.238 1.00 94.44 69 LYS A N 1
ATOM 492 C CA . LYS A 1 69 ? -8.582 0.707 -0.945 1.00 94.44 69 LYS A CA 1
ATOM 493 C C . LYS A 1 69 ? -8.394 0.549 -2.455 1.00 94.44 69 LYS A C 1
ATOM 495 O O . LYS A 1 69 ? -8.958 -0.381 -3.023 1.00 94.44 69 LYS A O 1
ATOM 500 N N . GLU A 1 70 ? -7.576 1.387 -3.100 1.00 93.38 70 GLU A N 1
ATOM 501 C CA . GLU A 1 70 ? -7.292 1.269 -4.545 1.00 93.38 70 GLU A CA 1
ATOM 502 C C . GLU A 1 70 ? -6.610 -0.069 -4.907 1.00 93.38 70 GLU A C 1
ATOM 504 O O . GLU A 1 70 ? -6.668 -0.507 -6.054 1.00 93.38 70 GLU A O 1
ATOM 509 N N . THR A 1 71 ? -6.000 -0.771 -3.940 1.00 94.38 71 THR A N 1
ATOM 510 C CA . THR A 1 71 ? -5.455 -2.126 -4.164 1.00 94.38 71 THR A CA 1
ATOM 511 C C . THR A 1 71 ? -6.515 -3.234 -4.155 1.00 94.38 71 THR A C 1
ATOM 513 O O . THR A 1 71 ? -6.197 -4.390 -4.434 1.00 94.38 71 THR A O 1
ATOM 516 N N . GLY A 1 72 ? -7.770 -2.906 -3.829 1.00 94.00 72 GLY A N 1
ATOM 517 C CA . GLY A 1 72 ? -8.850 -3.874 -3.632 1.00 94.00 72 GLY A CA 1
ATOM 518 C C . GLY A 1 72 ? -8.793 -4.597 -2.283 1.00 94.00 72 GLY A C 1
ATOM 519 O O . GLY A 1 72 ? -9.369 -5.676 -2.145 1.00 94.00 72 GLY A O 1
ATOM 520 N N . ALA A 1 73 ? -8.078 -4.043 -1.300 1.00 96.25 73 ALA A N 1
ATOM 521 C CA . ALA A 1 73 ? -8.035 -4.590 0.049 1.00 96.25 73 ALA A CA 1
ATOM 522 C C . ALA A 1 73 ? -9.358 -4.366 0.792 1.00 96.25 73 ALA A C 1
ATOM 524 O O . ALA A 1 73 ? -9.923 -3.275 0.772 1.00 96.25 73 ALA A O 1
ATOM 525 N N . GLU A 1 74 ? -9.807 -5.407 1.487 1.00 95.81 74 GLU A N 1
ATOM 526 C CA . GLU A 1 74 ? -11.024 -5.399 2.314 1.00 95.81 74 GLU A CA 1
ATOM 527 C C . GLU A 1 74 ? -10.712 -5.257 3.804 1.00 95.81 74 GLU A C 1
ATOM 529 O O . GLU A 1 74 ? -11.538 -4.770 4.571 1.00 95.81 74 GLU A O 1
ATOM 534 N N . TYR A 1 75 ? -9.512 -5.676 4.218 1.00 97.19 75 TYR A N 1
ATOM 535 C CA . TYR A 1 75 ? -9.128 -5.756 5.621 1.00 97.19 75 TYR A CA 1
ATOM 536 C C . TYR A 1 75 ? -7.791 -5.068 5.873 1.00 97.19 75 TYR A C 1
ATOM 538 O O . TYR A 1 75 ? -6.829 -5.239 5.117 1.00 97.19 75 TYR A O 1
ATOM 546 N N . LEU A 1 76 ? -7.726 -4.348 6.991 1.00 96.50 76 LEU A N 1
ATOM 547 C CA . LEU A 1 76 ? -6.492 -3.853 7.582 1.00 96.50 76 LEU A CA 1
ATOM 548 C C . LEU A 1 76 ? -6.272 -4.550 8.928 1.00 96.50 76 LEU A C 1
ATOM 550 O O . LEU A 1 76 ? -7.012 -4.334 9.887 1.00 96.50 76 LEU A O 1
ATOM 554 N N . PHE A 1 77 ? -5.244 -5.389 9.002 1.00 96.19 77 PHE A N 1
ATOM 555 C CA . PHE A 1 77 ? -4.868 -6.108 10.213 1.00 96.19 77 PHE A CA 1
ATOM 556 C C . PHE A 1 77 ? -3.971 -5.212 11.065 1.00 96.19 77 PHE A C 1
ATOM 558 O O . PHE A 1 77 ? -2.921 -4.763 10.609 1.00 96.19 77 PHE A O 1
ATOM 565 N N . VAL A 1 78 ? -4.375 -4.937 12.300 1.00 94.38 78 VAL A N 1
ATOM 566 C CA . VAL A 1 78 ? -3.689 -3.982 13.178 1.00 94.38 78 VAL A CA 1
ATOM 567 C C . VAL A 1 78 ? -3.339 -4.657 14.497 1.00 94.38 78 VAL A C 1
ATOM 569 O O . VAL A 1 78 ? -4.108 -5.473 14.992 1.00 94.38 78 VAL A O 1
ATOM 572 N N . SER A 1 79 ? -2.179 -4.340 15.069 1.00 91.00 79 SER A N 1
ATOM 573 C CA . SER A 1 79 ? -1.926 -4.571 16.494 1.00 91.00 79 SER A CA 1
ATOM 574 C C . SER A 1 79 ? -2.046 -3.261 17.258 1.00 91.00 79 SER A C 1
ATOM 576 O O . SER A 1 79 ? -1.752 -2.181 16.734 1.00 91.00 79 SER A O 1
ATOM 578 N N . ASN A 1 80 ? -2.355 -3.342 18.549 1.00 81.06 80 ASN A N 1
ATOM 579 C CA . ASN A 1 80 ? -2.211 -2.187 19.422 1.00 81.06 80 ASN A CA 1
ATOM 580 C C . ASN A 1 80 ? -0.751 -1.692 19.419 1.00 81.06 80 ASN A C 1
ATOM 582 O O . ASN A 1 80 ? 0.199 -2.473 19.377 1.00 81.06 80 ASN A O 1
ATOM 586 N N . GLY A 1 81 ? -0.565 -0.376 19.452 1.00 81.56 81 GLY A N 1
ATOM 587 C CA . GLY A 1 81 ? 0.761 0.226 19.438 1.00 81.56 81 GLY A CA 1
ATOM 588 C C . GLY A 1 81 ? 0.706 1.743 19.322 1.00 81.56 81 GLY A C 1
ATOM 589 O O . GLY A 1 81 ? -0.316 2.320 18.958 1.00 81.56 81 GLY A O 1
ATOM 590 N N . SER A 1 82 ? 1.806 2.416 19.643 1.00 83.19 82 SER A N 1
ATOM 591 C CA . SER A 1 82 ? 1.902 3.859 19.427 1.00 83.19 82 SER A CA 1
ATOM 592 C C . SER A 1 82 ? 1.963 4.181 17.928 1.00 83.19 82 SER A C 1
ATOM 594 O O . SER A 1 82 ? 2.562 3.448 17.142 1.00 83.19 82 SER A O 1
ATOM 596 N N . GLY A 1 83 ? 1.330 5.288 17.529 1.00 84.25 83 GLY A N 1
ATOM 597 C CA . GLY A 1 83 ? 1.378 5.804 16.154 1.00 84.25 83 GLY A CA 1
ATOM 598 C C . GLY A 1 83 ? 0.305 5.279 15.192 1.00 84.25 83 GLY A C 1
ATOM 599 O O . GLY A 1 83 ? 0.191 5.826 14.103 1.00 84.25 83 GLY A O 1
ATOM 600 N N . VAL A 1 84 ? -0.516 4.297 15.582 1.00 87.88 84 VAL A N 1
ATOM 601 C CA . VAL A 1 84 ? -1.613 3.775 14.729 1.00 87.88 84 VAL A CA 1
ATOM 602 C C . VAL A 1 84 ? -2.914 4.582 14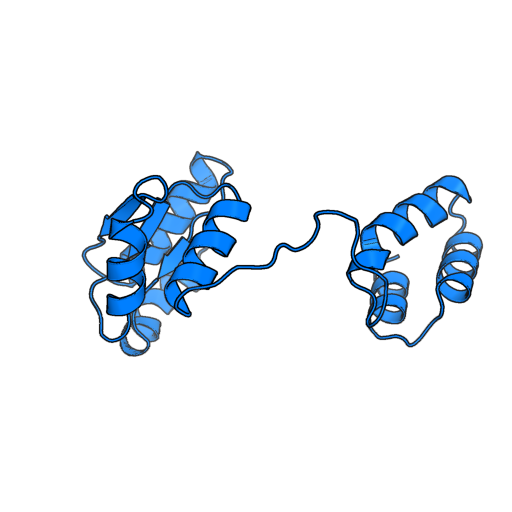.836 1.00 87.88 84 VAL A C 1
ATOM 604 O O . VAL A 1 84 ? -3.804 4.424 14.008 1.00 87.88 84 VAL A O 1
ATOM 607 N N . GLY A 1 85 ? -3.009 5.483 15.822 1.00 91.50 85 GLY A N 1
ATOM 608 C CA . GLY A 1 85 ? -4.196 6.301 16.098 1.00 91.50 85 GLY A CA 1
ATOM 609 C C . GLY A 1 85 ? -4.763 7.044 14.882 1.00 91.50 85 GLY A C 1
ATOM 610 O O . GLY A 1 85 ? -5.952 6.893 14.631 1.00 91.50 85 GLY A O 1
ATOM 611 N N . PRO A 1 86 ? -3.950 7.772 14.088 1.00 93.62 86 PRO A N 1
ATOM 612 C CA . PRO A 1 86 ? -4.449 8.473 12.904 1.00 93.62 86 PRO A CA 1
ATOM 613 C C . PRO A 1 86 ? -5.112 7.555 11.871 1.00 93.62 86 PRO A C 1
ATOM 615 O O . PRO A 1 86 ? -6.083 7.949 11.241 1.00 93.62 86 PRO A O 1
ATOM 618 N N . ILE A 1 87 ? -4.618 6.323 11.704 1.00 93.50 87 ILE A N 1
ATOM 619 C CA . ILE A 1 87 ? -5.251 5.359 10.796 1.00 93.50 87 ILE A CA 1
ATOM 620 C C . ILE A 1 87 ? -6.553 4.837 11.391 1.00 93.50 87 ILE A C 1
ATOM 622 O O . ILE A 1 87 ? -7.542 4.755 10.675 1.00 93.50 87 ILE A O 1
ATOM 626 N N . CYS A 1 88 ? -6.581 4.524 12.688 1.00 92.69 88 CYS A N 1
ATOM 627 C CA . CYS A 1 88 ? -7.825 4.134 13.346 1.00 92.69 88 CYS A CA 1
ATOM 628 C C . CYS A 1 88 ? -8.904 5.223 13.222 1.00 92.69 88 CYS A C 1
ATOM 630 O O . CYS A 1 88 ? -10.063 4.883 13.023 1.00 92.69 88 CYS A O 1
ATOM 632 N N . ASP A 1 89 ? -8.514 6.498 13.309 1.00 94.62 89 ASP A N 1
ATOM 633 C CA . ASP A 1 89 ? -9.397 7.654 13.117 1.00 94.62 89 ASP A CA 1
ATOM 634 C C . ASP A 1 89 ? -9.932 7.718 11.676 1.00 94.62 89 ASP A C 1
ATOM 636 O O . ASP A 1 89 ? -11.139 7.701 11.467 1.00 94.62 89 ASP A O 1
ATOM 640 N N . ALA A 1 90 ? -9.052 7.638 10.670 1.00 96.00 90 ALA A N 1
ATOM 641 C CA . ALA A 1 90 ? -9.444 7.647 9.255 1.00 96.00 90 ALA A CA 1
ATOM 642 C C . ALA A 1 90 ? -10.381 6.484 8.859 1.00 96.00 90 ALA A C 1
ATOM 644 O O . ALA A 1 90 ? -11.213 6.614 7.958 1.00 96.00 90 ALA A O 1
ATOM 645 N N . LEU A 1 91 ? -10.263 5.328 9.519 1.00 95.50 91 LEU A N 1
ATOM 646 C CA . LEU A 1 91 ? -11.128 4.170 9.269 1.00 95.50 91 LEU A CA 1
ATOM 647 C C . LEU A 1 91 ? -12.555 4.347 9.800 1.00 95.50 91 LEU A C 1
ATOM 649 O O . LEU A 1 91 ? -13.446 3.635 9.341 1.00 95.50 91 LEU A O 1
ATOM 653 N N . VAL A 1 92 ? -12.799 5.292 10.716 1.00 95.00 92 VAL A N 1
ATOM 654 C CA . VAL A 1 92 ? -14.163 5.626 11.163 1.00 95.00 92 VAL A CA 1
ATOM 655 C C . VAL A 1 92 ? -15.011 6.101 9.980 1.00 95.00 92 VAL A C 1
ATOM 657 O O . VAL A 1 92 ? -16.162 5.689 9.848 1.00 95.00 92 VAL A O 1
ATOM 660 N N . ASP A 1 93 ? -14.414 6.892 9.085 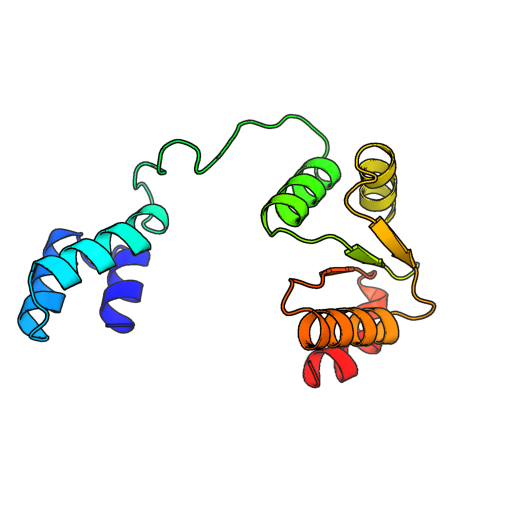1.00 95.12 93 ASP A N 1
ATOM 661 C CA . ASP A 1 93 ? -15.067 7.428 7.886 1.00 95.12 93 ASP A CA 1
ATOM 662 C C . ASP A 1 93 ? -14.958 6.502 6.658 1.00 95.12 93 ASP A C 1
ATOM 664 O O . ASP A 1 93 ? -15.547 6.785 5.614 1.00 95.12 93 ASP A O 1
ATOM 668 N N . ASN A 1 94 ? -14.214 5.394 6.761 1.00 95.19 94 ASN A N 1
ATOM 669 C CA . ASN A 1 94 ? -13.981 4.436 5.670 1.00 95.19 94 ASN A CA 1
ATOM 670 C C . ASN A 1 94 ? -14.249 2.982 6.129 1.00 95.19 94 ASN A C 1
ATOM 672 O O . ASN A 1 94 ? -13.340 2.144 6.088 1.00 95.19 94 ASN A O 1
ATOM 676 N N . PRO A 1 95 ? -15.478 2.656 6.582 1.00 93.94 95 PRO A N 1
ATOM 677 C CA . PRO A 1 95 ? -15.806 1.358 7.179 1.00 93.94 95 PRO A CA 1
ATOM 678 C C . PRO A 1 95 ? -15.706 0.169 6.208 1.00 93.94 95 PRO A C 1
ATOM 680 O O . PRO A 1 95 ? -15.669 -0.978 6.648 1.00 93.94 95 PRO A O 1
ATOM 683 N N . GLU A 1 96 ? -15.664 0.415 4.897 1.00 94.38 96 GLU A N 1
ATOM 684 C CA . GLU A 1 96 ? -15.424 -0.598 3.865 1.00 94.38 96 GLU A CA 1
ATOM 685 C C . GLU A 1 96 ? -14.023 -1.218 3.924 1.00 94.38 96 GLU A C 1
ATOM 687 O O . GLU A 1 96 ? -13.836 -2.326 3.426 1.00 94.38 96 GLU A O 1
ATOM 692 N N . LEU A 1 97 ? -13.051 -0.529 4.532 1.00 96.69 97 LEU A N 1
ATOM 693 C CA . LEU A 1 97 ? -11.761 -1.110 4.883 1.00 96.69 97 LEU A CA 1
ATOM 694 C C . LEU A 1 97 ? -11.827 -1.554 6.346 1.00 96.69 97 LEU A C 1
ATOM 696 O O . LEU A 1 97 ? -11.572 -0.782 7.268 1.00 96.69 97 LEU A O 1
ATOM 700 N N . GLN A 1 98 ? -12.198 -2.809 6.577 1.00 95.75 98 GLN A N 1
ATOM 701 C CA . GLN A 1 98 ? -12.478 -3.282 7.925 1.00 95.75 98 GLN A CA 1
ATOM 702 C C . GLN A 1 98 ? -11.185 -3.471 8.731 1.00 95.75 98 GLN A C 1
ATOM 704 O O . GLN A 1 98 ? -10.300 -4.249 8.366 1.00 95.75 98 GLN A O 1
ATOM 709 N N . LEU A 1 99 ? -11.102 -2.806 9.886 1.00 94.75 99 LEU A N 1
ATOM 710 C CA . LEU A 1 99 ? -10.021 -3.025 10.843 1.00 94.75 99 LEU A CA 1
ATOM 711 C C . LEU A 1 99 ? -10.215 -4.353 11.580 1.00 94.75 99 LEU A C 1
ATOM 713 O O . LEU A 1 99 ? -11.246 -4.585 12.215 1.00 94.75 99 LEU A O 1
ATOM 717 N N . ILE A 1 100 ? -9.182 -5.192 11.560 1.00 95.81 100 ILE A N 1
ATOM 718 C CA . ILE A 1 100 ? -9.110 -6.439 12.320 1.00 95.81 100 ILE A CA 1
ATOM 719 C C . ILE A 1 100 ? -7.989 -6.314 13.351 1.00 95.81 100 ILE A C 1
ATOM 721 O O . ILE A 1 100 ? -6.808 -6.3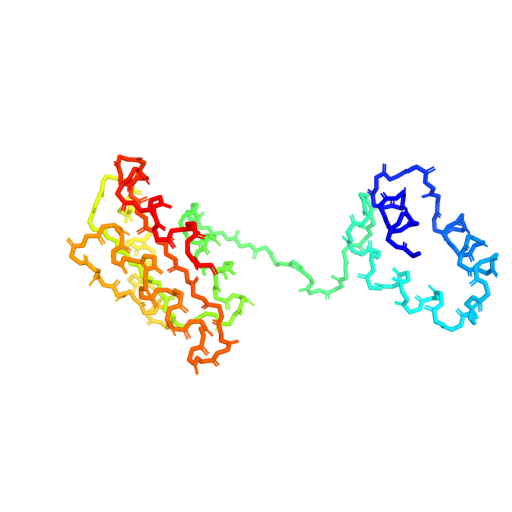02 13.006 1.00 95.81 100 ILE A O 1
ATOM 725 N N . GLN A 1 101 ? -8.360 -6.225 14.628 1.00 94.25 101 GLN A N 1
ATOM 726 C CA . GLN A 1 101 ? -7.401 -6.126 15.727 1.00 94.25 101 GLN A CA 1
ATOM 727 C C . GLN A 1 101 ? -6.830 -7.510 16.070 1.00 94.25 101 GLN A C 1
ATOM 729 O O . GLN A 1 101 ? -7.570 -8.418 16.449 1.00 94.25 101 GLN A O 1
ATOM 734 N N . ALA A 1 102 ? -5.511 -7.655 15.998 1.00 94.06 102 ALA A N 1
ATOM 735 C CA . ALA A 1 102 ? -4.777 -8.812 16.497 1.00 94.06 102 ALA A CA 1
ATOM 736 C C . ALA A 1 102 ? -4.265 -8.568 17.923 1.00 94.06 102 ALA A C 1
ATOM 738 O O . ALA A 1 102 ? -4.089 -7.429 18.358 1.00 94.06 102 ALA A O 1
ATOM 739 N N . THR A 1 103 ? -3.983 -9.650 18.653 1.00 92.00 103 THR A N 1
ATOM 740 C CA . THR A 1 103 ? -3.530 -9.546 20.052 1.00 92.00 103 THR A CA 1
ATOM 741 C C . THR A 1 103 ? -2.024 -9.327 20.198 1.00 92.00 103 THR A C 1
ATOM 743 O O . THR A 1 103 ? -1.569 -8.952 21.275 1.00 92.00 103 THR A O 1
ATOM 746 N N . GLN A 1 104 ? -1.244 -9.559 19.134 1.00 92.00 104 GLN A N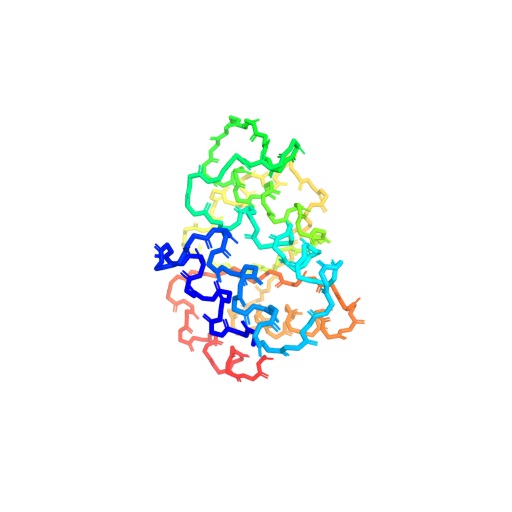 1
ATOM 747 C CA . GLN A 1 104 ? 0.212 -9.406 19.135 1.00 92.00 104 GLN A CA 1
ATOM 748 C C . GLN A 1 104 ? 0.742 -9.144 17.712 1.00 92.00 104 GLN A C 1
ATOM 750 O O . GLN A 1 104 ? 0.125 -9.556 16.730 1.00 92.00 104 GLN A O 1
ATOM 755 N N . GLU A 1 105 ? 1.874 -8.447 17.576 1.00 93.19 105 GLU A N 1
ATOM 756 C CA . GLU A 1 105 ? 2.344 -7.929 16.279 1.00 93.19 105 GLU A CA 1
ATOM 757 C C . GLU A 1 105 ? 2.761 -9.025 15.288 1.00 93.19 105 GLU A C 1
ATOM 759 O O . GLU A 1 105 ? 2.458 -8.945 14.099 1.00 93.19 105 GLU A O 1
ATOM 764 N N . GLY A 1 106 ? 3.348 -10.116 15.777 1.00 92.75 106 GLY A N 1
ATOM 765 C CA . GLY A 1 106 ? 3.601 -11.313 14.981 1.00 92.75 106 GLY A CA 1
ATOM 766 C C . GLY A 1 106 ? 2.318 -11.933 14.432 1.00 92.75 106 GLY A C 1
ATOM 767 O O . GLY A 1 106 ? 2.291 -12.341 13.269 1.00 92.75 106 GLY A O 1
ATOM 768 N N . GLN A 1 107 ? 1.230 -11.956 15.207 1.00 94.56 107 GLN A N 1
ATOM 769 C CA . GLN A 1 107 ? -0.055 -12.464 14.715 1.00 94.56 107 GLN A CA 1
ATOM 770 C C . GLN A 1 107 ? -0.617 -11.612 13.578 1.00 94.56 107 GLN A C 1
ATOM 772 O O . GLN A 1 107 ? -1.193 -12.181 12.657 1.00 94.56 107 GLN A O 1
ATOM 777 N N . VAL A 1 108 ? -0.425 -10.286 13.602 1.00 96.12 108 VAL A N 1
ATOM 778 C CA . VAL A 1 108 ? -0.841 -9.403 12.494 1.00 96.12 108 VAL A CA 1
ATOM 779 C C . VAL A 1 108 ? -0.274 -9.910 11.173 1.00 96.12 108 VAL A C 1
ATOM 781 O O . VAL A 1 108 ? -1.009 -10.042 10.197 1.00 96.12 108 VAL A O 1
ATOM 784 N N . VAL A 1 109 ? 1.019 -10.245 11.159 1.00 96.12 109 VAL A N 1
ATOM 785 C CA . VAL A 1 109 ? 1.691 -10.746 9.956 1.00 96.12 109 VAL A CA 1
ATOM 786 C C . VAL A 1 109 ? 1.142 -12.107 9.545 1.00 96.12 109 VAL A C 1
ATOM 788 O O . VAL A 1 109 ? 0.823 -12.304 8.379 1.00 96.12 109 VAL A O 1
ATOM 791 N N . SER A 1 110 ? 0.972 -13.032 10.493 1.00 95.88 110 SER A N 1
ATOM 792 C CA . SER A 1 110 ? 0.429 -14.364 10.201 1.00 95.88 110 SER A CA 1
ATOM 793 C C . SER A 1 110 ? -0.999 -14.324 9.656 1.00 95.88 110 SER A C 1
ATOM 795 O O . SER A 1 110 ? -1.325 -15.086 8.750 1.00 95.88 110 SER A O 1
ATOM 797 N N . ILE A 1 111 ? -1.851 -13.444 10.188 1.00 97.00 111 ILE A N 1
ATOM 798 C CA . ILE A 1 111 ? -3.225 -13.275 9.706 1.00 97.00 111 ILE A CA 1
ATOM 799 C C . ILE A 1 111 ? -3.209 -12.668 8.301 1.00 97.00 111 ILE A C 1
ATOM 801 O O . ILE A 1 111 ? -3.895 -13.185 7.422 1.00 97.00 111 ILE A O 1
ATOM 805 N N . ALA A 1 112 ? -2.413 -11.618 8.074 1.00 96.81 112 ALA A N 1
ATOM 806 C CA . ALA A 1 112 ? -2.310 -10.971 6.768 1.00 96.81 112 ALA A CA 1
ATOM 807 C C . ALA A 1 112 ? -1.804 -11.937 5.683 1.00 96.81 112 ALA A C 1
ATOM 809 O O . ALA A 1 112 ? -2.390 -12.008 4.603 1.00 96.81 112 ALA A O 1
ATOM 810 N N . ASP A 1 113 ? -0.767 -12.720 5.989 1.00 97.00 113 ASP A N 1
ATOM 811 C CA . ASP A 1 113 ? -0.214 -13.744 5.099 1.00 97.00 113 ASP A CA 1
ATOM 812 C C . ASP A 1 113 ? -1.222 -14.875 4.830 1.00 97.00 113 ASP A C 1
ATOM 814 O O . ASP A 1 113 ? -1.490 -15.230 3.680 1.00 97.00 113 ASP A O 1
ATOM 818 N N . GLY A 1 114 ? -1.859 -15.398 5.882 1.00 97.06 114 GLY A N 1
ATOM 819 C CA . GLY A 1 114 ? -2.892 -16.425 5.756 1.00 97.06 114 GLY A CA 1
ATOM 820 C C . GLY A 1 114 ? -4.085 -15.958 4.919 1.00 97.06 114 GLY A C 1
ATOM 821 O O . GLY A 1 114 ? -4.550 -16.692 4.046 1.00 97.06 114 GLY A O 1
ATOM 822 N N . TYR A 1 115 ? -4.544 -14.721 5.129 1.00 97.88 115 TYR A N 1
ATOM 823 C CA . TYR A 1 115 ? -5.593 -14.101 4.324 1.00 97.88 115 TYR A CA 1
ATOM 824 C C . TYR A 1 115 ? -5.180 -13.987 2.857 1.00 97.88 115 TYR A C 1
ATOM 826 O O . TYR A 1 115 ? -5.949 -14.386 1.981 1.00 97.88 115 TYR A O 1
ATOM 834 N N . ALA A 1 116 ? -3.971 -13.493 2.578 1.00 96.88 116 ALA A N 1
ATOM 835 C CA . ALA A 1 116 ? -3.482 -13.350 1.213 1.00 96.88 116 ALA A CA 1
ATOM 836 C C . ALA A 1 116 ? -3.398 -14.705 0.494 1.00 96.88 116 ALA A C 1
ATOM 838 O O . ALA A 1 116 ? -3.872 -14.839 -0.634 1.00 96.88 116 ALA A O 1
ATOM 839 N N . LYS A 1 117 ? -2.887 -15.740 1.172 1.00 96.81 117 LYS A N 1
ATOM 840 C CA . LYS A 1 117 ? -2.804 -17.112 0.645 1.00 96.81 117 LYS A CA 1
ATOM 841 C C . LYS A 1 117 ? -4.177 -17.740 0.402 1.00 96.81 117 LYS A C 1
ATOM 843 O O . LYS A 1 117 ? -4.361 -18.419 -0.604 1.00 96.81 117 LYS A O 1
ATOM 848 N N . ALA A 1 118 ? -5.136 -17.524 1.301 1.00 98.00 118 ALA A N 1
ATOM 849 C CA . ALA A 1 118 ? -6.468 -18.119 1.197 1.00 98.00 118 ALA A CA 1
ATOM 850 C C . ALA A 1 118 ? -7.371 -17.407 0.177 1.00 98.00 118 ALA A C 1
ATOM 852 O O . ALA A 1 118 ? -8.154 -18.059 -0.510 1.00 98.00 118 ALA A O 1
ATOM 853 N N . SER A 1 119 ? -7.284 -16.078 0.088 1.00 97.44 119 SER A N 1
ATOM 854 C CA . SER A 1 119 ? -8.187 -15.257 -0.731 1.00 97.44 119 SER A CA 1
ATOM 855 C C . SER A 1 119 ? -7.611 -14.866 -2.093 1.00 97.44 119 SER A C 1
ATOM 857 O O . SER A 1 119 ? -8.370 -14.502 -2.990 1.00 97.44 119 SER A O 1
ATOM 859 N N . GLY A 1 120 ? -6.283 -14.886 -2.247 1.00 95.88 120 GLY A N 1
ATOM 860 C CA . GLY A 1 120 ? -5.592 -14.295 -3.394 1.00 95.88 120 GLY A CA 1
ATOM 861 C C . GLY A 1 120 ? -5.636 -12.760 -3.427 1.00 95.88 120 GLY A C 1
ATOM 862 O O . GLY A 1 120 ? -5.242 -12.171 -4.432 1.00 95.88 120 GLY A O 1
ATOM 863 N N . LYS A 1 121 ? -6.126 -12.106 -2.365 1.00 95.94 121 LYS A N 1
ATOM 864 C CA . LYS A 1 121 ? -6.249 -10.645 -2.258 1.00 95.94 121 LYS A CA 1
ATOM 865 C C . LYS A 1 121 ? -5.135 -10.052 -1.385 1.00 95.94 121 LYS A C 1
ATOM 867 O O . LYS A 1 121 ? -4.615 -10.748 -0.513 1.00 95.94 121 LYS A O 1
ATOM 872 N N . PRO A 1 122 ? -4.768 -8.771 -1.565 1.00 94.94 122 PRO A N 1
ATOM 873 C CA . PRO A 1 122 ? -3.759 -8.123 -0.728 1.00 94.94 122 PRO A CA 1
ATOM 874 C C . PRO A 1 122 ? -4.160 -8.084 0.754 1.00 94.94 122 PRO A C 1
ATOM 876 O O . PRO A 1 122 ? -5.261 -7.648 1.090 1.00 94.94 122 PRO A O 1
ATOM 879 N N . GLY A 1 123 ? -3.254 -8.505 1.641 1.00 94.44 123 GLY A N 1
ATOM 880 C CA . GLY A 1 123 ? -3.390 -8.359 3.091 1.00 94.44 123 GLY A CA 1
ATOM 881 C C . GLY A 1 123 ? -2.456 -7.272 3.620 1.00 94.44 123 GLY A C 1
ATOM 882 O O . GLY A 1 123 ? -1.250 -7.332 3.386 1.00 94.44 123 GLY A O 1
ATOM 883 N N . PHE A 1 124 ? -2.995 -6.294 4.351 1.00 95.50 124 PHE A N 1
ATOM 884 C CA . PHE A 1 124 ? -2.206 -5.214 4.949 1.00 95.50 124 PHE A CA 1
ATOM 885 C C . PHE A 1 124 ? -2.094 -5.397 6.458 1.00 95.50 124 PHE A C 1
ATOM 887 O O . PHE A 1 124 ? -3.104 -5.422 7.156 1.00 95.50 124 PHE A O 1
ATOM 894 N N . GLY A 1 125 ? -0.863 -5.511 6.955 1.00 94.25 125 GLY A N 1
ATOM 895 C CA . GLY A 1 125 ? -0.554 -5.549 8.381 1.00 94.25 125 GLY A CA 1
ATOM 896 C C . GLY A 1 125 ? 0.070 -4.238 8.854 1.00 94.25 125 GLY A C 1
ATOM 897 O O . GLY A 1 125 ? 1.004 -3.746 8.223 1.00 94.25 125 GLY A O 1
ATOM 898 N N . MET A 1 126 ? -0.404 -3.690 9.973 1.00 93.12 126 MET A N 1
ATOM 899 C CA . MET A 1 126 ? 0.160 -2.492 10.589 1.00 93.12 126 MET A CA 1
ATOM 900 C C . MET A 1 126 ? 0.372 -2.660 12.092 1.00 93.12 126 MET A C 1
ATOM 902 O O . MET A 1 126 ? -0.507 -3.086 12.836 1.00 93.12 126 MET A O 1
ATOM 906 N N . PHE A 1 127 ? 1.564 -2.291 12.542 1.00 92.06 127 PHE A N 1
ATOM 907 C CA . PHE A 1 127 ? 1.990 -2.373 13.931 1.00 92.06 127 PHE A CA 1
ATOM 908 C C . PHE A 1 127 ? 3.021 -1.280 14.219 1.00 92.06 127 PHE A C 1
ATOM 910 O O . PHE A 1 127 ? 3.620 -0.699 13.312 1.00 92.06 127 PHE A O 1
ATOM 917 N N . SER A 1 128 ? 3.224 -0.970 15.499 1.00 89.56 128 SER A N 1
ATOM 918 C CA . SER A 1 128 ? 4.179 0.068 15.897 1.00 89.56 128 SER A CA 1
ATOM 919 C C . SER A 1 128 ? 5.632 -0.340 15.626 1.00 89.56 128 SER A C 1
ATOM 921 O O . SER A 1 128 ? 5.969 -1.522 15.551 1.00 89.56 128 SER A O 1
ATOM 923 N N . ARG A 1 129 ? 6.539 0.644 15.575 1.00 88.69 129 ARG A N 1
ATOM 924 C CA . ARG A 1 129 ? 7.982 0.405 15.385 1.00 88.69 129 ARG A CA 1
ATOM 925 C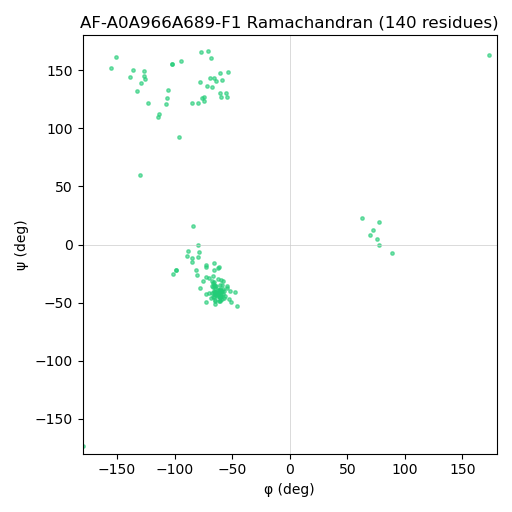 C . ARG A 1 129 ? 8.572 -0.569 16.412 1.00 88.69 129 ARG A C 1
ATOM 927 O O . ARG A 1 129 ? 9.462 -1.340 16.069 1.00 88.69 129 ARG A O 1
ATOM 934 N N . VAL A 1 130 ? 8.100 -0.529 17.660 1.00 89.12 130 VAL A N 1
ATOM 935 C CA . VAL A 1 130 ? 8.578 -1.433 18.722 1.00 89.12 130 VAL A CA 1
ATOM 936 C C . VAL A 1 130 ? 8.089 -2.870 18.541 1.00 89.12 130 VAL A C 1
ATOM 938 O O . VAL A 1 130 ? 8.724 -3.777 19.062 1.00 89.12 130 VAL A O 1
ATOM 941 N N . GLY A 1 131 ? 7.028 -3.082 17.758 1.00 90.44 131 GLY A N 1
ATOM 942 C CA . GLY A 1 131 ? 6.523 -4.401 17.386 1.00 90.44 131 GLY A CA 1
ATOM 943 C C . GLY A 1 131 ? 7.309 -5.076 16.260 1.00 90.44 131 GLY A C 1
ATOM 944 O O . GLY A 1 131 ? 7.147 -6.267 16.030 1.00 90.44 131 GLY A O 1
ATOM 945 N N . LEU A 1 132 ? 8.209 -4.365 15.568 1.00 92.06 132 LEU A N 1
ATOM 946 C CA . LEU A 1 132 ? 8.970 -4.940 14.453 1.00 92.06 132 LEU A CA 1
ATOM 947 C C . LEU A 1 132 ? 9.773 -6.204 14.834 1.00 92.06 132 LEU A C 1
ATOM 949 O O . LEU A 1 132 ? 9.706 -7.177 14.081 1.00 92.06 132 LEU A O 1
ATOM 953 N N . PRO A 1 133 ? 10.488 -6.270 15.979 1.00 94.62 133 PRO A N 1
ATOM 954 C CA . PRO A 1 133 ? 11.163 -7.500 16.391 1.00 94.62 133 PRO A CA 1
ATOM 955 C C . PRO A 1 133 ? 10.190 -8.667 16.597 1.00 94.62 133 PRO A C 1
ATOM 957 O O . PRO A 1 133 ? 10.497 -9.786 16.196 1.00 94.62 133 PRO A O 1
ATOM 960 N N . HIS A 1 134 ? 9.003 -8.402 17.152 1.00 92.69 134 HIS A N 1
ATOM 961 C CA . HIS A 1 134 ? 7.952 -9.402 17.354 1.00 92.69 134 HIS A CA 1
ATOM 962 C C . HIS A 1 134 ? 7.366 -9.925 16.036 1.00 92.69 134 HIS A C 1
ATOM 964 O O . HIS A 1 134 ? 7.001 -11.094 15.947 1.00 92.69 134 HIS A O 1
ATOM 970 N N . SER A 1 135 ? 7.298 -9.067 15.020 1.00 94.56 135 SER A N 1
ATOM 971 C CA . SER A 1 135 ? 6.794 -9.400 13.686 1.00 94.56 135 SER A CA 1
ATOM 972 C C . SER A 1 135 ? 7.824 -10.090 12.790 1.00 94.56 135 SER A C 1
ATOM 974 O O . SER A 1 135 ? 7.452 -10.773 11.838 1.00 94.56 135 SER A O 1
ATOM 976 N N . SER A 1 136 ? 9.116 -9.922 13.078 1.00 95.19 136 SER A N 1
ATOM 977 C CA . SER A 1 136 ? 10.210 -10.267 12.161 1.00 95.19 136 SER A CA 1
ATOM 978 C C . SER A 1 136 ? 10.243 -11.734 11.712 1.00 95.19 136 SER A C 1
ATOM 980 O O . SER A 1 136 ? 10.435 -11.999 10.527 1.00 95.19 136 SER A O 1
ATOM 982 N N . SER A 1 137 ? 10.013 -12.689 12.618 1.00 95.62 137 SER A N 1
ATOM 983 C CA . SER A 1 137 ? 10.007 -14.121 12.287 1.00 95.62 137 SER A CA 1
ATOM 984 C C . SER A 1 137 ? 8.879 -14.482 11.322 1.00 95.62 137 SER A C 1
ATOM 986 O O . SER A 1 137 ? 9.091 -15.225 10.367 1.00 95.62 137 SER A O 1
ATOM 988 N N . ASN A 1 138 ? 7.693 -13.911 11.530 1.00 95.38 138 ASN A N 1
ATOM 989 C CA . ASN A 1 138 ? 6.541 -14.153 10.670 1.00 95.38 138 ASN A CA 1
ATOM 990 C C . ASN A 1 138 ? 6.669 -13.414 9.335 1.00 95.38 138 ASN A C 1
ATOM 992 O O . ASN A 1 138 ? 6.225 -13.942 8.324 1.00 95.38 138 ASN A O 1
ATOM 996 N N . MET A 1 139 ? 7.332 -12.251 9.304 1.00 94.12 139 MET A N 1
ATOM 997 C CA . MET A 1 139 ? 7.672 -11.568 8.049 1.00 94.12 139 MET A CA 1
ATOM 998 C C . MET A 1 139 ? 8.661 -12.372 7.208 1.00 94.12 139 MET A C 1
ATOM 1000 O O . MET A 1 139 ? 8.566 -12.352 5.992 1.00 94.12 139 MET A O 1
ATOM 1004 N N . TYR A 1 140 ? 9.610 -13.067 7.841 1.00 95.62 140 TYR A N 1
ATOM 1005 C CA . TYR A 1 140 ? 10.538 -13.948 7.128 1.00 95.62 140 TYR A CA 1
ATOM 1006 C C . TYR A 1 140 ? 9.834 -15.170 6.518 1.00 95.62 140 TYR A C 1
ATOM 1008 O O . TYR A 1 140 ? 10.267 -15.682 5.490 1.00 95.62 140 TYR A O 1
ATOM 1016 N N . ASN A 1 141 ? 8.772 -15.652 7.165 1.00 92.88 141 ASN A N 1
ATOM 1017 C CA . ASN A 1 141 ? 8.007 -16.811 6.713 1.00 92.88 141 ASN A CA 1
ATOM 1018 C C . ASN A 1 141 ? 6.982 -16.494 5.605 1.00 92.88 141 ASN A C 1
ATOM 1020 O O . ASN A 1 141 ? 6.593 -17.406 4.873 1.00 92.88 141 ASN A O 1
ATOM 1024 N N . ALA A 1 142 ? 6.498 -15.251 5.541 1.00 87.38 142 ALA A N 1
ATOM 1025 C CA . ALA A 1 142 ? 5.507 -14.793 4.566 1.00 87.38 142 ALA A CA 1
ATOM 1026 C C . ALA A 1 142 ? 6.114 -14.677 3.159 1.00 87.38 142 ALA A C 1
ATOM 1028 O O . ALA A 1 142 ? 5.502 -15.245 2.223 1.00 87.38 142 ALA A O 1
#

Solvent-accessible surface area (backbone atoms only — not comparable to full-atom values): 8031 Å² total; per-residue (Å²): 107,70,68,53,50,53,33,36,45,71,63,76,35,50,77,66,50,42,44,51,52,32,46,75,69,70,43,53,72,68,57,36,51,53,54,45,64,74,47,40,67,65,23,81,90,45,76,67,57,90,80,73,70,76,94,82,88,76,55,77,34,41,54,49,53,52,57,47,44,75,67,67,31,51,49,38,25,28,24,85,52,71,87,50,61,58,46,60,55,40,36,72,84,38,65,76,46,35,76,42,82,34,96,41,39,28,50,15,39,49,51,22,44,50,46,23,72,75,68,75,43,63,50,42,58,47,59,22,82,85,34,46,75,58,21,45,68,38,58,73,71,99